Protein AF-A0A956QIZ6-F1 (afdb_monomer)

Sequence (93 aa):
LISSISLWEIGVKSGKGKLELPLSLREYCERLARVDLVKILPVDLETWLANLELPWEHKDPADRTIVATASLRGCWLVTSDRAMAAFYARTVW

Foldseek 3Di:
DAEVLVLVVQQVCCVVVNDDDPDDSVVVVVVQVPPPVDDYDYCDPQLVVLLVPQPAPDDDSSLSSQLSVCVVVVHAAEDPDVSSCVRRVRYDD

Nearest PDB structures (foldseek):
  5h4g-assembly1_B  TM=7.362E-01  e=4.720E-02  Pyrococcus horikoshii OT3
  2fe1-assembly1_A-2  TM=7.043E-01  e=4.435E-02  Pyrobaculum aerophilum str. IM2
  1v8p-assembly2_F  TM=6.256E-01  e=1.972E-01  Pyrobaculum aerophilum
  1v8o-assembly1_C  TM=6.030E-01  e=1.742E-01  Pyrobaculum aerophilum
  1v8p-assembly1_D  TM=4.704E-01  e=1.445E-01  Pyrobaculum aerophilum

Mean predicted aligned error: 2.73 Å

Solvent-accessible surface area (backbone atoms only — not comparable to full-atom values): 5604 Å² total; per-residue (Å²): 113,41,55,46,60,58,55,50,51,52,48,54,33,35,77,68,71,76,37,89,62,101,55,55,69,66,58,49,52,58,55,50,69,68,38,89,87,46,44,78,38,80,81,48,72,67,36,51,53,44,29,7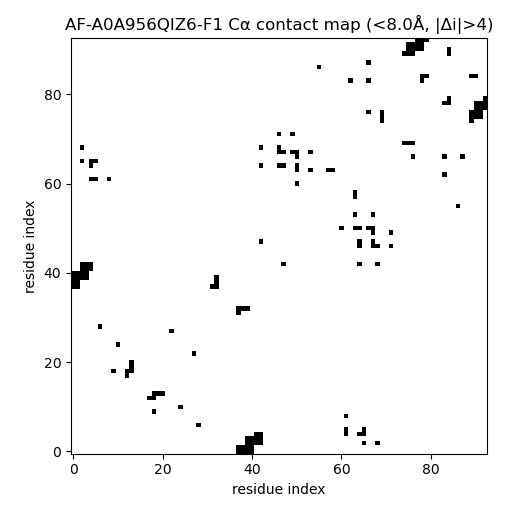3,66,47,99,58,93,74,82,54,66,60,61,39,37,50,53,22,45,27,60,78,66,73,43,75,40,82,51,85,50,63,70,56,46,72,71,44,82,55,53,44,119

Structure (mmCIF, N/CA/C/O backbone):
data_AF-A0A956QIZ6-F1
#
_entry.id   AF-A0A956QIZ6-F1
#
loop_
_atom_site.group_PDB
_atom_site.id
_atom_site.type_symbol
_atom_site.label_atom_id
_atom_site.label_alt_id
_atom_site.label_comp_id
_atom_site.label_asym_id
_atom_site.label_entity_id
_atom_site.label_seq_id
_atom_site.pdbx_PDB_ins_code
_atom_site.Cartn_x
_atom_site.Cartn_y
_atom_site.Cartn_z
_atom_site.occupancy
_atom_site.B_iso_or_equiv
_atom_site.auth_seq_id
_atom_site.auth_comp_id
_atom_site.auth_asym_id
_atom_site.auth_atom_id
_atom_site.pdbx_PDB_model_num
ATOM 1 N N . LEU A 1 1 ? -6.465 -8.030 1.410 1.00 94.62 1 LEU A N 1
ATOM 2 C CA . LEU A 1 1 ? -5.173 -7.439 1.844 1.00 94.62 1 LEU A CA 1
ATOM 3 C C . LEU A 1 1 ? -5.316 -5.928 1.800 1.00 94.62 1 LEU A C 1
ATOM 5 O O . LEU A 1 1 ? -6.003 -5.449 0.910 1.00 94.62 1 LEU A O 1
ATOM 9 N N . ILE A 1 2 ? -4.702 -5.198 2.726 1.00 96.44 2 ILE A N 1
ATOM 10 C CA . ILE A 1 2 ? -4.730 -3.730 2.754 1.00 96.44 2 ILE A CA 1
ATOM 11 C C . ILE A 1 2 ? -3.296 -3.243 2.925 1.00 96.44 2 ILE A C 1
ATOM 13 O O . ILE A 1 2 ? -2.651 -3.597 3.907 1.00 96.44 2 ILE A O 1
ATOM 17 N N . SER A 1 3 ? -2.783 -2.456 1.981 1.00 97.31 3 SER A N 1
ATOM 18 C CA . SER A 1 3 ? -1.470 -1.826 2.145 1.00 97.31 3 SER A CA 1
ATOM 19 C C . SER A 1 3 ? -1.551 -0.750 3.229 1.00 97.31 3 SER A C 1
ATOM 21 O O . SER A 1 3 ? -2.501 0.034 3.256 1.00 97.31 3 SER A O 1
ATOM 23 N N . SER A 1 4 ? -0.569 -0.679 4.131 1.00 97.06 4 SER A N 1
ATOM 24 C CA . SER A 1 4 ? -0.570 0.308 5.217 1.00 97.06 4 SER A CA 1
ATOM 25 C C . SER A 1 4 ? -0.537 1.752 4.703 1.00 97.06 4 SER A C 1
ATOM 27 O O . SER A 1 4 ? -0.975 2.656 5.413 1.00 97.06 4 SER A O 1
ATOM 29 N N . ILE A 1 5 ? -0.085 1.981 3.463 1.00 97.38 5 ILE A N 1
ATOM 30 C CA . ILE A 1 5 ? -0.130 3.302 2.819 1.00 97.38 5 ILE A CA 1
ATOM 31 C C . ILE A 1 5 ? -1.567 3.808 2.622 1.00 97.38 5 ILE A C 1
ATOM 33 O O . ILE A 1 5 ? -1.817 5.001 2.768 1.00 97.38 5 ILE A O 1
ATOM 37 N N . SER A 1 6 ? -2.535 2.913 2.395 1.00 96.31 6 SER A N 1
ATOM 38 C CA . SER A 1 6 ? -3.951 3.284 2.295 1.00 96.31 6 SER A CA 1
ATOM 39 C C . SER A 1 6 ? -4.487 3.797 3.636 1.00 96.31 6 SER A C 1
ATOM 41 O O . SER A 1 6 ? -5.298 4.717 3.672 1.00 96.31 6 SER A O 1
ATOM 43 N N . LEU A 1 7 ? -3.993 3.264 4.762 1.00 96.19 7 LEU A N 1
ATOM 44 C CA . LEU A 1 7 ? -4.353 3.753 6.100 1.00 96.19 7 LEU A CA 1
ATOM 45 C C . LEU A 1 7 ? -3.754 5.138 6.376 1.00 96.19 7 LEU A C 1
ATOM 47 O O . LEU A 1 7 ? -4.411 5.981 6.988 1.00 96.19 7 LEU A O 1
ATOM 51 N N . TRP A 1 8 ? -2.531 5.391 5.897 1.00 95.88 8 TRP A N 1
ATOM 52 C CA . TRP A 1 8 ? -1.935 6.728 5.932 1.00 95.88 8 TRP A CA 1
ATOM 53 C C . TRP A 1 8 ? -2.780 7.729 5.136 1.00 95.88 8 TRP A C 1
ATOM 55 O 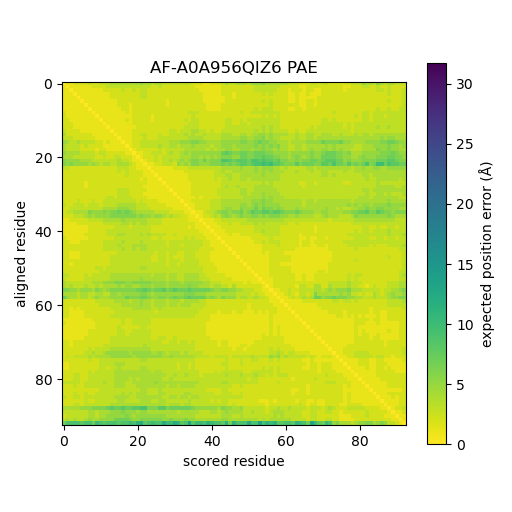O . TRP A 1 8 ? -3.094 8.804 5.646 1.00 95.88 8 TRP A O 1
ATOM 65 N N . GLU A 1 9 ? -3.222 7.360 3.933 1.00 95.19 9 GLU A N 1
ATOM 66 C CA . GLU A 1 9 ? -4.051 8.222 3.089 1.00 95.19 9 GLU A CA 1
ATOM 67 C C . GLU A 1 9 ? -5.412 8.535 3.736 1.00 95.19 9 GLU A C 1
ATOM 69 O O . GLU A 1 9 ? -5.837 9.694 3.763 1.00 95.19 9 GLU A O 1
ATOM 74 N N . ILE A 1 10 ? -6.062 7.526 4.332 1.00 94.88 10 ILE A N 1
ATOM 75 C CA . ILE A 1 10 ? -7.281 7.689 5.141 1.00 94.88 10 ILE A CA 1
ATOM 76 C C . ILE A 1 10 ? -7.035 8.692 6.274 1.00 94.88 10 ILE A C 1
ATOM 78 O O . ILE A 1 10 ? -7.822 9.622 6.457 1.00 94.88 10 ILE A O 1
ATOM 82 N N . GLY A 1 11 ? -5.924 8.551 7.003 1.00 95.00 11 GLY A N 1
ATOM 83 C CA . GLY A 1 11 ? -5.547 9.466 8.079 1.00 95.00 11 GLY A CA 1
ATOM 84 C C . GLY A 1 11 ? -5.340 10.904 7.607 1.00 95.00 11 GLY A C 1
ATOM 85 O O . GLY A 1 11 ? -5.869 11.835 8.214 1.00 95.00 11 GLY A O 1
ATOM 86 N N . VAL A 1 12 ? -4.632 11.098 6.491 1.00 94.44 12 VAL A N 1
ATOM 87 C CA . VAL A 1 12 ? -4.411 12.422 5.886 1.00 94.44 12 VAL A CA 1
ATOM 88 C C . VAL A 1 12 ? -5.726 13.048 5.425 1.00 94.44 12 VAL A C 1
ATOM 90 O O . VAL A 1 12 ? -5.951 14.238 5.654 1.00 94.44 12 VAL A O 1
ATOM 93 N N . LYS A 1 13 ? -6.608 12.275 4.780 1.00 94.38 13 LYS A N 1
ATOM 94 C CA . LYS A 1 13 ? -7.928 12.749 4.337 1.00 94.38 13 LYS A CA 1
ATOM 95 C C . LYS A 1 13 ? -8.808 13.123 5.525 1.00 94.38 13 LYS A C 1
ATOM 97 O O . LYS A 1 13 ? -9.437 14.181 5.488 1.00 94.38 13 LYS A O 1
ATOM 102 N N . SER A 1 14 ? -8.796 12.314 6.583 1.00 95.19 14 SER A N 1
ATOM 103 C CA . SER A 1 14 ? -9.555 12.584 7.802 1.00 95.19 14 SER A CA 1
ATOM 104 C C . SER A 1 14 ? -9.060 13.831 8.531 1.00 95.19 14 SER A C 1
ATOM 106 O O . SER A 1 14 ? -9.853 14.725 8.813 1.00 95.19 14 SER A O 1
ATOM 108 N N . G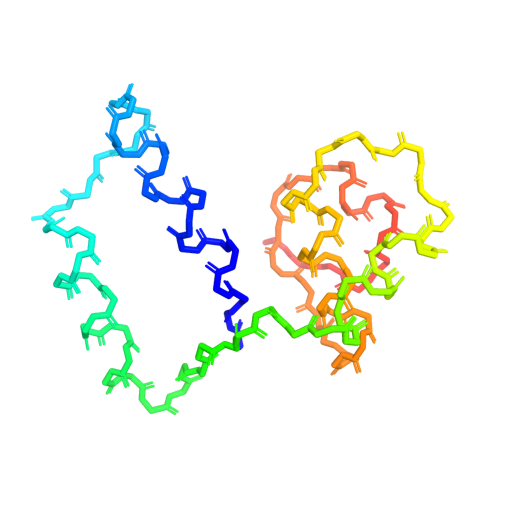LY A 1 15 ? -7.744 13.984 8.710 1.00 93.06 15 GLY A N 1
ATOM 109 C CA . GLY A 1 15 ? -7.161 15.189 9.313 1.00 93.06 15 GLY A CA 1
ATOM 110 C C . GLY A 1 15 ? -7.412 16.475 8.512 1.00 93.06 15 GLY A C 1
ATOM 111 O O . GLY A 1 15 ? -7.404 17.563 9.077 1.00 93.06 15 GLY A O 1
ATOM 112 N N . LYS A 1 16 ? -7.671 16.359 7.202 1.00 95.19 16 LYS A N 1
ATOM 113 C CA . LYS A 1 16 ? -8.056 17.475 6.319 1.00 95.19 16 LYS A CA 1
ATOM 114 C C . LYS A 1 16 ? -9.573 17.699 6.228 1.00 95.19 16 LYS A C 1
ATOM 116 O O . LYS A 1 16 ? -9.992 18.530 5.426 1.00 95.19 16 LYS A O 1
ATOM 121 N N . GLY A 1 17 ? -10.393 16.942 6.962 1.00 93.31 17 GLY A N 1
ATOM 122 C CA . GLY A 1 17 ? -11.858 17.019 6.891 1.00 93.31 17 GLY A CA 1
ATOM 123 C C . GLY A 1 17 ? -12.455 16.541 5.561 1.00 93.31 17 GLY A C 1
ATOM 124 O O . GLY A 1 17 ? -13.611 16.817 5.269 1.00 93.31 17 GLY A O 1
ATOM 125 N N . LYS A 1 18 ? -11.677 15.836 4.729 1.00 94.81 18 LYS A N 1
ATOM 126 C CA . LYS A 1 18 ? -12.136 15.278 3.442 1.00 94.81 18 LYS A CA 1
ATOM 127 C C . LYS A 1 18 ? -12.770 13.894 3.581 1.00 94.81 18 LYS A C 1
ATOM 129 O O . LYS A 1 18 ? -13.321 13.379 2.614 1.00 94.81 18 LYS A O 1
ATOM 134 N N . LEU A 1 19 ? -12.622 13.278 4.751 1.00 93.75 19 LEU A N 1
ATOM 135 C CA . LEU A 1 19 ? -13.187 11.981 5.089 1.00 93.75 19 LEU A CA 1
ATOM 136 C C . LEU A 1 19 ? -13.585 11.988 6.563 1.00 93.75 19 LEU A C 1
ATOM 138 O O . LEU A 1 19 ? -12.728 12.052 7.444 1.00 93.75 19 LEU A O 1
ATOM 142 N N . GLU A 1 20 ? -14.877 11.898 6.833 1.00 93.38 20 GLU A N 1
ATOM 143 C CA . GLU A 1 20 ? -15.362 11.731 8.197 1.00 93.38 20 GLU A CA 1
ATOM 144 C C . GLU A 1 20 ? -15.265 10.258 8.585 1.00 93.38 20 GLU A C 1
ATOM 146 O O . GLU A 1 20 ? -15.838 9.381 7.937 1.00 93.38 20 GLU A O 1
ATOM 151 N N . LEU A 1 21 ? -14.499 9.983 9.639 1.00 90.81 21 LEU A N 1
ATOM 152 C CA . LEU A 1 21 ? -14.458 8.669 10.259 1.00 90.81 21 LEU A CA 1
ATOM 153 C C . LEU A 1 21 ? -15.334 8.713 11.514 1.00 90.81 21 LEU A C 1
ATOM 155 O O . LEU A 1 21 ? -15.174 9.627 12.323 1.00 90.81 21 LEU A O 1
ATOM 159 N N . PRO A 1 22 ? -16.217 7.723 11.732 1.00 89.81 22 PRO A N 1
ATOM 160 C CA . PRO A 1 22 ? -17.063 7.675 12.926 1.00 89.81 22 PRO A CA 1
ATOM 161 C C . PRO A 1 22 ? -16.269 7.399 14.214 1.00 89.81 22 PRO A C 1
ATOM 163 O O . PRO A 1 22 ? -16.826 7.436 15.306 1.00 89.81 22 PRO A O 1
ATOM 166 N N . LEU A 1 23 ? -14.982 7.068 14.084 1.00 93.38 23 LEU A N 1
ATOM 167 C CA . LEU A 1 23 ? -14.062 6.678 15.148 1.00 93.38 23 LEU A CA 1
ATOM 168 C C . LEU A 1 23 ? -12.692 7.308 14.876 1.00 93.38 23 LEU A C 1
ATOM 170 O O . LEU A 1 23 ? -12.395 7.715 13.750 1.00 93.38 23 LEU A O 1
ATOM 174 N N . SER A 1 24 ? -11.814 7.317 15.880 1.00 93.50 24 SER A N 1
ATOM 175 C CA . SER A 1 24 ? -10.415 7.702 15.659 1.00 93.50 24 SER A CA 1
ATOM 176 C C . SER A 1 24 ? -9.724 6.750 14.669 1.00 93.50 24 SER A C 1
ATOM 178 O O . SER A 1 24 ? -10.048 5.563 14.610 1.00 93.50 24 SER A O 1
ATOM 180 N N . LEU A 1 25 ? -8.715 7.233 13.930 1.00 93.31 25 LEU A N 1
ATOM 181 C CA . LEU A 1 25 ? -7.943 6.385 13.007 1.00 93.31 25 LEU A CA 1
ATOM 182 C C . LEU A 1 25 ? -7.308 5.180 13.720 1.00 93.31 25 LEU A C 1
ATOM 184 O O . LEU A 1 25 ? -7.265 4.084 13.168 1.00 93.31 25 LEU A O 1
ATOM 188 N N . ARG A 1 26 ? -6.839 5.372 14.960 1.00 94.62 26 ARG A N 1
ATOM 189 C CA . ARG A 1 26 ? -6.285 4.291 15.786 1.00 94.62 26 ARG A CA 1
ATOM 190 C C . ARG A 1 26 ? -7.325 3.205 16.034 1.00 94.62 26 ARG A C 1
ATOM 192 O O . ARG A 1 26 ? -7.058 2.042 15.753 1.00 94.62 26 ARG A O 1
ATOM 199 N N . GLU A 1 27 ? -8.505 3.593 16.504 1.00 95.94 27 GLU A N 1
ATOM 200 C CA . GLU A 1 27 ? -9.586 2.651 16.787 1.00 95.94 27 GLU A CA 1
ATOM 201 C C . GLU A 1 27 ? -10.083 1.957 15.511 1.00 95.94 27 GLU A C 1
ATOM 203 O O . GLU A 1 27 ? -10.333 0.752 15.514 1.00 95.94 27 GLU A O 1
ATOM 208 N N . TYR A 1 28 ? -10.169 2.689 14.398 1.00 94.44 28 TYR A N 1
ATOM 209 C CA . TYR A 1 28 ? -10.484 2.119 13.091 1.00 94.44 28 TYR A CA 1
ATOM 210 C C . TYR A 1 28 ? -9.493 1.010 12.705 1.00 94.44 28 TYR A C 1
ATOM 212 O O . TYR A 1 28 ? -9.911 -0.101 12.380 1.00 94.44 28 TYR A O 1
ATOM 220 N N . CYS A 1 29 ? -8.187 1.272 12.807 1.00 94.06 29 CYS A N 1
ATOM 221 C CA . CYS A 1 29 ? -7.145 0.290 12.503 1.00 94.06 29 CYS A CA 1
ATOM 222 C C . CYS A 1 29 ? -7.162 -0.911 13.462 1.00 94.06 29 CYS A C 1
ATOM 224 O O . CYS A 1 29 ? -6.981 -2.043 13.019 1.00 94.06 29 CYS A O 1
ATOM 226 N N . GLU A 1 30 ? -7.408 -0.693 14.756 1.00 94.69 30 GLU A N 1
ATOM 227 C CA . GLU A 1 30 ? -7.530 -1.771 15.747 1.00 94.69 30 GLU A CA 1
ATOM 228 C C . GLU A 1 30 ? -8.719 -2.688 15.454 1.00 94.69 30 GLU A C 1
ATOM 230 O O . GLU A 1 30 ? -8.594 -3.907 15.557 1.00 94.69 30 GLU A O 1
ATOM 235 N N . ARG A 1 31 ? -9.866 -2.127 15.050 1.00 94.88 31 ARG A N 1
ATOM 236 C CA . ARG A 1 31 ? -11.032 -2.916 14.627 1.00 94.88 31 ARG A CA 1
ATOM 237 C C . ARG A 1 31 ? -10.758 -3.661 13.325 1.00 94.88 31 ARG A C 1
ATOM 239 O O . ARG A 1 31 ? -11.085 -4.838 13.226 1.00 94.88 31 ARG A O 1
ATOM 246 N N . LEU A 1 32 ? -10.120 -3.006 12.357 1.00 93.75 32 LEU A N 1
ATOM 247 C CA . LEU A 1 32 ? -9.767 -3.600 11.069 1.00 93.75 32 LEU A CA 1
ATOM 248 C C . LEU A 1 32 ? -8.809 -4.791 11.228 1.00 93.75 32 LEU A C 1
ATOM 250 O O . LEU A 1 32 ? -8.985 -5.809 10.567 1.00 93.75 32 LEU A O 1
ATOM 254 N N . ALA A 1 33 ? -7.840 -4.690 12.142 1.00 92.62 33 ALA A N 1
ATOM 255 C CA . ALA A 1 33 ? -6.893 -5.761 12.453 1.00 92.62 33 ALA A CA 1
ATOM 256 C C . ALA A 1 33 ? -7.529 -6.979 13.152 1.00 92.62 33 ALA A C 1
ATOM 258 O O . ALA A 1 33 ? -6.904 -8.034 13.205 1.00 92.62 33 ALA A O 1
ATOM 259 N N . ARG A 1 34 ? -8.750 -6.847 13.690 1.00 95.38 34 ARG A N 1
ATOM 260 C CA . ARG A 1 34 ? -9.514 -7.951 14.302 1.00 95.38 34 ARG A CA 1
ATOM 261 C C . ARG A 1 34 ? -10.402 -8.700 13.307 1.00 95.38 34 ARG A C 1
ATOM 263 O O . ARG A 1 34 ? -11.053 -9.661 13.697 1.00 95.38 34 ARG A O 1
ATOM 270 N N . VAL A 1 35 ? -10.486 -8.254 12.054 1.00 96.19 35 VAL A N 1
ATOM 271 C CA . VAL A 1 35 ? -11.266 -8.946 11.022 1.00 96.19 35 VAL A CA 1
ATOM 272 C C . VAL A 1 35 ? -10.406 -10.053 10.415 1.00 96.19 35 VAL A C 1
ATOM 274 O O . VAL A 1 35 ? -9.443 -9.757 9.715 1.00 96.19 35 VAL A O 1
ATOM 277 N N . ASP A 1 36 ? -10.782 -11.319 10.617 1.00 94.19 36 ASP A N 1
ATOM 278 C CA . ASP A 1 36 ? -9.984 -12.492 10.203 1.00 94.19 36 ASP A CA 1
ATOM 279 C C . ASP A 1 36 ? -9.631 -12.523 8.706 1.00 94.19 36 ASP A C 1
ATOM 281 O O . ASP A 1 36 ? -8.569 -12.997 8.304 1.00 94.19 36 ASP A O 1
ATOM 285 N N . LEU A 1 37 ? -10.515 -11.992 7.857 1.00 94.12 37 LEU A N 1
ATOM 286 C CA . LEU A 1 37 ? -10.328 -11.945 6.402 1.00 94.12 37 LEU A CA 1
ATOM 287 C C . LEU A 1 37 ? -9.478 -10.753 5.933 1.00 94.12 37 LEU A C 1
ATOM 289 O O . LEU A 1 37 ? -9.186 -10.617 4.740 1.00 94.12 37 LEU A O 1
ATOM 293 N N . VAL A 1 38 ? -9.079 -9.869 6.848 1.00 94.75 38 VAL A N 1
ATOM 294 C CA . VAL A 1 38 ? -8.304 -8.672 6.542 1.00 94.75 38 VAL A CA 1
ATOM 295 C C . VAL A 1 38 ? -6.888 -8.827 7.069 1.00 94.75 38 VAL A C 1
ATOM 297 O O . VAL A 1 38 ? -6.638 -9.075 8.240 1.00 94.75 38 VAL A O 1
ATOM 300 N N . LYS A 1 39 ? -5.926 -8.596 6.178 1.00 95.62 39 LYS A N 1
ATOM 301 C CA . LYS A 1 39 ? -4.510 -8.526 6.526 1.00 95.62 39 LYS A CA 1
ATOM 302 C C . LYS A 1 39 ? -3.948 -7.188 6.082 1.00 95.62 39 LYS A C 1
ATOM 304 O O . LYS A 1 39 ? -3.968 -6.887 4.883 1.00 95.62 39 LYS A O 1
ATOM 309 N N . ILE A 1 40 ? -3.454 -6.417 7.046 1.00 95.94 40 ILE A N 1
ATOM 310 C CA . ILE A 1 40 ? -2.719 -5.175 6.804 1.00 95.94 40 ILE A CA 1
ATOM 311 C C . ILE A 1 40 ? -1.273 -5.547 6.473 1.00 95.94 40 ILE A C 1
ATOM 313 O O . ILE A 1 40 ? -0.641 -6.313 7.200 1.00 95.94 40 ILE A O 1
ATOM 317 N N . LEU A 1 41 ? -0.763 -5.038 5.357 1.00 96.31 41 LEU A N 1
ATOM 318 C CA . LEU A 1 41 ? 0.599 -5.268 4.897 1.00 96.31 41 LEU A CA 1
ATOM 319 C C . LEU A 1 41 ? 1.440 -4.012 5.138 1.00 96.31 41 LEU A C 1
ATOM 321 O O . LEU A 1 41 ? 1.024 -2.939 4.696 1.00 96.31 41 LEU A O 1
ATOM 325 N N . PRO A 1 42 ? 2.599 -4.118 5.810 1.00 96.69 42 PRO A N 1
ATOM 326 C CA . PRO A 1 42 ? 3.539 -3.009 5.877 1.00 96.69 42 PRO A CA 1
ATOM 327 C C . PRO A 1 42 ? 4.114 -2.726 4.485 1.00 96.69 42 PRO A C 1
ATOM 329 O O . PRO A 1 42 ? 4.249 -3.634 3.665 1.00 96.69 42 PRO A O 1
ATOM 332 N N . VAL A 1 43 ? 4.480 -1.470 4.241 1.00 97.62 43 VAL A N 1
ATOM 333 C CA . VAL A 1 43 ? 5.291 -1.101 3.076 1.00 97.62 43 VAL A CA 1
ATOM 334 C C . VAL A 1 43 ? 6.758 -1.299 3.444 1.00 97.62 43 VAL A C 1
ATOM 336 O O . VAL A 1 43 ? 7.303 -0.565 4.269 1.00 97.62 43 VAL A O 1
ATOM 339 N N . ASP A 1 44 ? 7.371 -2.322 2.864 1.00 97.06 44 ASP A N 1
ATOM 340 C CA . ASP A 1 44 ? 8.767 -2.701 3.075 1.00 97.06 44 ASP A CA 1
ATOM 341 C C . ASP A 1 44 ? 9.681 -2.201 1.942 1.00 97.06 44 ASP A C 1
ATOM 343 O O . ASP A 1 44 ? 9.239 -1.561 0.985 1.00 97.06 44 ASP A O 1
ATOM 347 N N . LEU A 1 45 ? 10.985 -2.470 2.069 1.00 97.94 45 LEU A N 1
ATOM 348 C CA . LEU A 1 45 ? 11.989 -2.086 1.073 1.00 97.94 45 LEU A CA 1
ATOM 349 C C . LEU A 1 45 ? 11.656 -2.631 -0.323 1.00 97.94 45 LEU A C 1
ATOM 351 O O . LEU A 1 45 ? 11.786 -1.902 -1.301 1.00 97.94 45 LEU A O 1
ATOM 355 N N . GLU A 1 46 ? 11.202 -3.881 -0.417 1.00 97.81 46 GLU A N 1
ATOM 356 C CA . GLU A 1 46 ? 10.836 -4.510 -1.691 1.00 97.81 46 GLU A CA 1
ATOM 357 C C . GLU A 1 46 ? 9.674 -3.765 -2.359 1.00 97.81 46 GLU A C 1
ATOM 359 O O . GLU A 1 46 ? 9.726 -3.462 -3.550 1.00 97.81 46 GLU A O 1
ATOM 364 N N . THR A 1 47 ? 8.667 -3.372 -1.575 1.00 98.12 47 THR A N 1
ATOM 365 C CA . THR A 1 47 ? 7.542 -2.571 -2.068 1.00 98.12 47 THR A CA 1
ATOM 366 C C . THR A 1 47 ? 7.997 -1.201 -2.577 1.00 98.12 47 THR A C 1
ATOM 368 O O . THR A 1 47 ? 7.488 -0.727 -3.595 1.00 98.12 47 THR A O 1
ATOM 371 N N . TRP A 1 48 ? 8.970 -0.568 -1.914 1.00 97.56 48 TRP A N 1
ATOM 372 C CA . TRP A 1 48 ? 9.530 0.709 -2.365 1.00 97.56 48 TRP A CA 1
ATOM 373 C C . TRP A 1 48 ? 10.358 0.586 -3.644 1.00 97.56 48 TRP A C 1
ATOM 375 O O . TRP A 1 48 ? 10.227 1.434 -4.524 1.00 97.56 48 TRP A O 1
ATOM 385 N N . LEU A 1 49 ? 11.172 -0.462 -3.778 1.00 98.06 49 LEU A N 1
ATOM 386 C CA . LEU A 1 49 ? 11.921 -0.718 -5.010 1.00 98.06 49 LEU A CA 1
ATOM 387 C C . LEU A 1 49 ? 10.962 -0.960 -6.179 1.00 98.06 49 LEU A C 1
ATOM 389 O O . LEU A 1 49 ? 11.041 -0.260 -7.186 1.00 98.06 49 LEU A O 1
ATOM 393 N N . ALA A 1 50 ? 9.969 -1.833 -5.988 1.00 97.50 50 ALA A N 1
ATOM 394 C CA . ALA A 1 50 ? 8.944 -2.084 -6.994 1.00 97.50 50 ALA A CA 1
ATOM 395 C C . ALA A 1 50 ? 8.181 -0.807 -7.374 1.00 97.50 50 ALA A C 1
ATOM 397 O O . ALA A 1 50 ? 7.917 -0.591 -8.551 1.00 97.50 50 ALA A O 1
ATOM 398 N N . ASN A 1 51 ? 7.861 0.068 -6.410 1.00 97.44 51 ASN A N 1
ATOM 399 C CA . ASN A 1 51 ? 7.253 1.376 -6.675 1.00 97.44 51 ASN A CA 1
ATOM 400 C C . ASN A 1 51 ? 8.109 2.224 -7.621 1.00 97.44 51 ASN A C 1
ATOM 402 O O . ASN A 1 51 ? 7.580 2.765 -8.594 1.00 97.44 51 ASN A O 1
ATOM 406 N N . LEU A 1 52 ? 9.406 2.356 -7.344 1.00 96.62 52 LEU A N 1
ATOM 407 C CA . LEU A 1 52 ? 10.315 3.187 -8.136 1.00 96.62 52 LEU A CA 1
ATOM 408 C C . LEU A 1 52 ? 10.542 2.622 -9.543 1.00 96.62 52 LEU A C 1
ATOM 410 O O . LEU A 1 52 ? 10.729 3.388 -10.483 1.00 96.62 52 LEU A O 1
ATOM 414 N N . GLU A 1 53 ? 10.464 1.303 -9.691 1.00 96.81 53 GLU A N 1
ATOM 41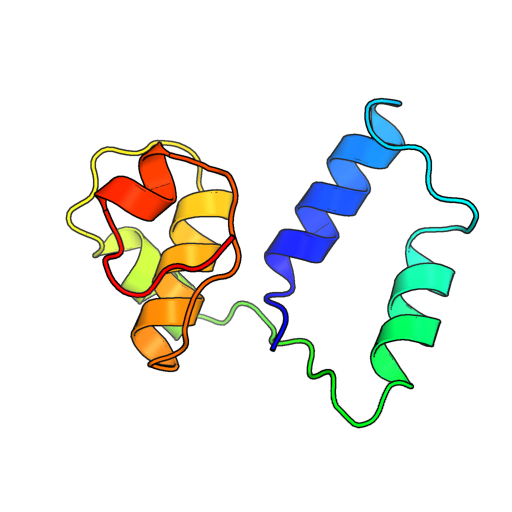5 C CA . GLU A 1 53 ? 10.649 0.595 -10.959 1.00 96.81 53 GLU A CA 1
ATOM 416 C C . GLU A 1 53 ? 9.384 0.542 -11.829 1.00 96.81 53 GLU A C 1
ATOM 418 O O . GLU A 1 53 ? 9.470 0.168 -13.000 1.00 96.81 53 GLU A O 1
ATOM 423 N N . LEU A 1 54 ? 8.207 0.928 -11.307 1.00 96.75 54 LEU A N 1
ATOM 424 C CA . LEU A 1 54 ? 6.977 0.951 -12.106 1.00 96.75 54 LEU A CA 1
ATOM 425 C C . LEU A 1 54 ? 7.149 1.871 -13.331 1.00 96.75 54 LEU A C 1
ATOM 427 O O . LEU A 1 54 ? 7.379 3.074 -13.141 1.00 96.75 54 LEU A O 1
ATOM 431 N N . PRO A 1 55 ? 6.930 1.367 -14.567 1.00 95.88 55 PRO A N 1
ATOM 432 C CA . PRO A 1 55 ? 6.957 2.161 -15.798 1.00 95.88 55 PRO A CA 1
ATOM 433 C C . PRO A 1 55 ? 5.668 2.985 -15.952 1.00 95.88 55 PRO A C 1
ATOM 435 O O . PRO A 1 55 ? 4.951 2.897 -16.946 1.00 95.88 55 PRO A O 1
ATOM 438 N N . TRP A 1 56 ? 5.341 3.759 -14.922 1.00 96.75 56 TRP A N 1
ATOM 439 C CA . TRP A 1 56 ? 4.155 4.598 -14.822 1.00 96.75 56 TRP A CA 1
ATOM 440 C C . TRP A 1 56 ? 4.601 6.035 -14.580 1.00 96.75 56 TRP A C 1
ATOM 442 O O . TRP A 1 56 ? 5.372 6.278 -13.657 1.00 96.75 56 TRP A O 1
ATOM 452 N N . GLU A 1 57 ? 4.121 7.010 -15.349 1.00 93.25 57 GLU A N 1
ATOM 453 C CA . GLU A 1 57 ? 4.501 8.425 -15.156 1.00 93.25 57 GLU A CA 1
ATOM 454 C C . GLU A 1 57 ? 3.750 9.114 -13.999 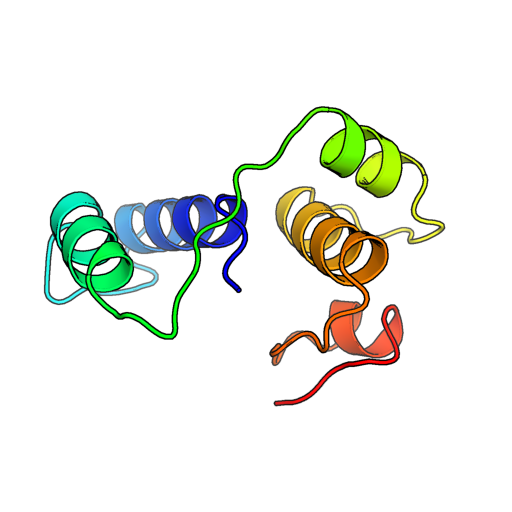1.00 93.25 57 GLU A C 1
ATOM 456 O O . GLU A 1 57 ? 3.923 10.310 -13.746 1.00 93.25 57 GLU A O 1
ATOM 461 N N . HIS A 1 58 ? 2.904 8.374 -13.276 1.00 93.88 58 HIS A N 1
ATOM 462 C CA . HIS A 1 58 ? 2.111 8.915 -12.176 1.00 93.88 58 HIS A CA 1
ATOM 463 C C . HIS A 1 58 ? 2.982 9.381 -11.018 1.00 93.88 58 HIS A C 1
ATOM 465 O O . HIS A 1 58 ? 3.935 8.703 -10.627 1.00 93.88 58 HIS A O 1
ATOM 471 N N . LYS A 1 59 ? 2.626 10.543 -10.464 1.00 92.12 59 LYS A N 1
ATOM 472 C CA . LYS A 1 59 ? 3.438 11.267 -9.478 1.00 92.12 59 LYS A CA 1
ATOM 473 C C . LYS A 1 59 ? 3.042 10.999 -8.032 1.00 92.12 59 LYS A C 1
ATOM 475 O O . LYS A 1 59 ? 3.814 11.357 -7.147 1.00 92.12 59 LYS A O 1
ATOM 480 N N . ASP A 1 60 ? 1.872 10.414 -7.777 1.00 94.75 60 ASP A N 1
ATOM 481 C CA . ASP A 1 60 ? 1.438 10.161 -6.404 1.00 94.75 60 ASP A CA 1
ATOM 482 C C . ASP A 1 60 ? 2.177 8.938 -5.828 1.00 94.75 60 ASP A C 1
ATOM 484 O O . ASP A 1 60 ? 1.975 7.813 -6.302 1.00 94.75 60 ASP A O 1
ATOM 488 N N . PRO A 1 61 ? 3.045 9.118 -4.814 1.00 93.44 61 PRO A N 1
ATOM 489 C CA . PRO A 1 61 ? 3.779 8.006 -4.228 1.00 93.44 61 PRO A CA 1
ATOM 490 C C . PRO A 1 61 ? 2.857 6.994 -3.538 1.00 93.44 61 PRO A C 1
ATOM 492 O O . PRO A 1 61 ? 3.214 5.816 -3.490 1.00 93.44 61 PRO A O 1
ATOM 495 N N . ALA A 1 62 ? 1.690 7.400 -3.026 1.00 95.12 62 ALA A N 1
ATOM 496 C CA . ALA A 1 62 ? 0.748 6.489 -2.385 1.00 95.12 62 ALA A CA 1
ATOM 497 C C . ALA A 1 62 ? 0.114 5.547 -3.413 1.00 95.12 62 ALA A C 1
ATOM 499 O O . ALA A 1 62 ? 0.198 4.328 -3.243 1.00 95.12 62 ALA A O 1
ATOM 500 N N . ASP A 1 63 ? -0.402 6.082 -4.521 1.00 96.38 63 ASP A N 1
ATOM 501 C CA . ASP A 1 63 ? -1.009 5.274 -5.587 1.00 96.38 63 ASP A CA 1
ATOM 502 C C . ASP A 1 63 ? -0.001 4.301 -6.196 1.00 96.38 63 ASP A C 1
ATOM 504 O O . ASP A 1 63 ? -0.280 3.109 -6.348 1.00 96.38 63 ASP A O 1
ATOM 508 N N . ARG A 1 64 ? 1.219 4.779 -6.472 1.00 97.69 64 ARG A N 1
ATOM 509 C CA . ARG A 1 64 ? 2.313 3.919 -6.944 1.00 97.69 64 ARG A CA 1
ATOM 510 C C . ARG A 1 64 ? 2.620 2.800 -5.954 1.00 97.69 64 ARG A C 1
ATOM 512 O O . ARG A 1 64 ? 2.844 1.666 -6.365 1.00 97.69 64 ARG A O 1
ATOM 519 N N . THR A 1 65 ? 2.595 3.088 -4.652 1.00 98.06 65 THR A N 1
ATOM 520 C CA . THR A 1 65 ? 2.862 2.086 -3.609 1.00 98.06 65 THR A CA 1
ATOM 521 C C . THR A 1 65 ? 1.753 1.044 -3.555 1.00 98.06 65 THR A C 1
ATOM 523 O O . THR A 1 65 ? 2.032 -0.142 -3.382 1.00 98.06 65 THR A O 1
ATOM 526 N N . ILE A 1 66 ? 0.497 1.453 -3.742 1.00 97.56 66 ILE A N 1
ATOM 527 C CA . ILE A 1 66 ? -0.640 0.532 -3.808 1.00 97.56 66 ILE A CA 1
ATOM 528 C C . ILE A 1 66 ? -0.506 -0.390 -5.028 1.00 97.56 66 ILE A C 1
ATOM 530 O O . ILE A 1 66 ? -0.615 -1.609 -4.879 1.00 97.56 66 ILE A O 1
ATOM 534 N N . VAL A 1 67 ? -0.196 0.158 -6.208 1.00 97.75 67 VAL A N 1
ATOM 535 C CA . VAL A 1 67 ? 0.018 -0.632 -7.433 1.00 97.75 67 VAL A CA 1
ATOM 536 C C . VAL A 1 67 ? 1.219 -1.571 -7.302 1.00 97.75 67 VAL A C 1
ATOM 538 O O . VAL A 1 67 ? 1.126 -2.737 -7.688 1.00 97.75 67 VAL A O 1
ATOM 541 N N . ALA A 1 68 ? 2.326 -1.108 -6.718 1.00 98.00 68 ALA A N 1
ATOM 542 C CA . ALA A 1 68 ? 3.499 -1.934 -6.444 1.00 98.00 68 ALA A CA 1
ATOM 543 C C . ALA A 1 68 ? 3.160 -3.082 -5.484 1.00 98.00 68 ALA A C 1
ATOM 545 O O . ALA A 1 68 ? 3.482 -4.236 -5.761 1.00 98.00 68 ALA A O 1
ATOM 546 N N . THR A 1 69 ? 2.421 -2.789 -4.405 1.00 98.06 69 THR A N 1
ATOM 547 C CA . THR A 1 69 ? 1.942 -3.810 -3.460 1.00 98.06 69 THR A CA 1
ATOM 548 C C . THR A 1 69 ? 1.087 -4.855 -4.185 1.00 98.06 69 THR A C 1
ATOM 550 O O . THR A 1 69 ? 1.297 -6.053 -4.008 1.00 98.06 69 THR A O 1
ATOM 553 N N . ALA A 1 70 ? 0.133 -4.428 -5.019 1.00 97.50 70 ALA A N 1
ATOM 554 C CA . ALA A 1 70 ? -0.737 -5.339 -5.764 1.00 97.50 70 ALA A CA 1
ATOM 555 C C . ALA A 1 70 ? 0.049 -6.195 -6.769 1.00 97.50 70 ALA A C 1
ATOM 557 O O . ALA A 1 70 ? -0.166 -7.405 -6.841 1.00 97.50 70 ALA A O 1
ATOM 558 N N . SER A 1 71 ? 1.002 -5.585 -7.480 1.00 96.62 71 SER A N 1
ATOM 559 C CA . SER A 1 71 ? 1.890 -6.253 -8.438 1.00 96.62 71 SER A CA 1
ATOM 560 C C . SER A 1 71 ? 2.739 -7.335 -7.770 1.00 96.62 71 SER A C 1
ATOM 562 O O . SER A 1 71 ? 2.682 -8.487 -8.194 1.00 96.62 71 SER A O 1
ATOM 564 N N . LEU A 1 72 ? 3.436 -7.004 -6.676 1.00 97.19 72 LEU A N 1
ATOM 565 C CA . LEU A 1 72 ? 4.272 -7.947 -5.922 1.00 97.19 72 LEU A CA 1
ATOM 566 C C . LEU A 1 72 ? 3.470 -9.108 -5.325 1.00 97.19 72 LEU A C 1
ATOM 568 O O . LEU A 1 72 ? 3.949 -10.237 -5.247 1.00 97.19 72 LEU A O 1
ATOM 572 N N . ARG A 1 73 ? 2.235 -8.846 -4.887 1.00 96.06 73 ARG A N 1
ATOM 573 C CA . ARG A 1 73 ? 1.367 -9.863 -4.273 1.00 96.06 73 ARG A CA 1
ATOM 574 C C . ARG A 1 73 ? 0.459 -10.573 -5.280 1.00 96.06 73 ARG A C 1
ATOM 576 O O . ARG A 1 73 ? -0.337 -11.413 -4.869 1.00 96.06 73 ARG A O 1
ATOM 583 N N . GLY A 1 74 ? 0.533 -10.232 -6.568 1.00 95.69 74 GLY A N 1
ATOM 584 C CA . GLY A 1 74 ? -0.311 -10.800 -7.623 1.00 95.69 74 GLY A CA 1
ATOM 585 C C . GLY A 1 74 ? -1.818 -10.605 -7.406 1.00 95.69 74 GLY A C 1
ATOM 586 O O . GLY A 1 74 ? -2.608 -11.420 -7.884 1.00 95.69 74 GLY A O 1
ATOM 587 N N . CYS A 1 75 ? -2.220 -9.568 -6.669 1.00 95.38 75 CYS A N 1
ATOM 588 C CA . CYS A 1 75 ? -3.594 -9.363 -6.207 1.00 95.38 75 CYS A CA 1
ATOM 589 C C . CYS A 1 75 ? -4.425 -8.513 -7.171 1.00 95.38 75 CYS A C 1
ATOM 591 O O . CYS A 1 75 ? -3.896 -7.655 -7.867 1.00 95.38 75 CYS A O 1
ATOM 593 N N . TRP A 1 76 ? -5.747 -8.689 -7.143 1.00 97.56 76 TRP A N 1
ATOM 594 C CA . TRP A 1 76 ? -6.652 -7.705 -7.733 1.00 97.56 76 TRP A CA 1
ATOM 595 C C . TRP A 1 76 ? -6.690 -6.445 -6.868 1.00 97.56 76 TRP A C 1
ATOM 597 O O . TRP A 1 76 ? -6.750 -6.528 -5.639 1.00 97.56 76 TRP A O 1
ATOM 607 N N . LEU A 1 77 ? -6.660 -5.285 -7.514 1.00 96.88 77 LEU A N 1
ATOM 608 C CA . LEU A 1 77 ? -6.756 -3.98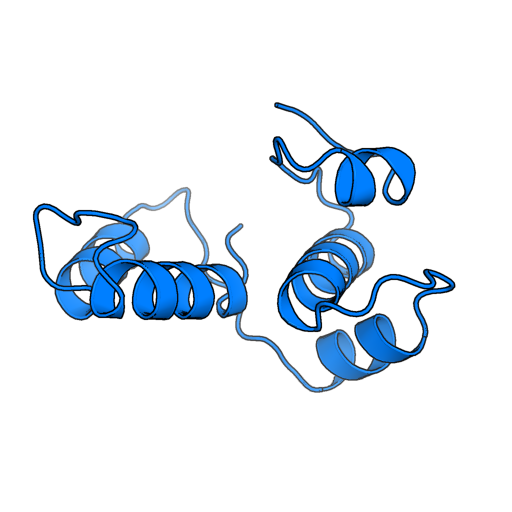5 -6.871 1.00 96.88 77 LEU A CA 1
ATOM 609 C C . LEU A 1 77 ? -8.207 -3.488 -6.904 1.00 96.88 77 LEU A C 1
ATOM 611 O O . LEU A 1 77 ? -8.791 -3.342 -7.974 1.00 96.88 77 LEU A O 1
ATOM 615 N N . VAL A 1 78 ? -8.774 -3.199 -5.733 1.00 96.69 78 VAL A N 1
ATOM 616 C CA . VAL A 1 78 ? -10.086 -2.546 -5.622 1.00 96.69 78 VAL A CA 1
ATOM 617 C C . VAL A 1 78 ? -9.876 -1.033 -5.680 1.00 96.69 78 VAL A C 1
ATOM 619 O O . VAL A 1 78 ? -9.305 -0.472 -4.745 1.00 96.69 78 VAL A O 1
ATOM 622 N N . THR A 1 79 ? -10.273 -0.371 -6.768 1.00 95.56 79 THR A N 1
ATOM 623 C CA . THR A 1 79 ? -10.073 1.080 -6.923 1.00 95.56 79 THR A CA 1
ATOM 624 C C . THR A 1 79 ? -11.054 1.715 -7.905 1.00 95.56 79 THR A C 1
ATOM 626 O O . THR A 1 79 ? -11.318 1.171 -8.973 1.00 95.56 79 THR A O 1
ATOM 629 N N . SER A 1 80 ? -11.565 2.900 -7.560 1.00 94.44 80 SER A N 1
ATOM 630 C CA . SER A 1 80 ? -12.301 3.775 -8.483 1.00 94.44 80 SER A CA 1
ATOM 631 C C . SER A 1 80 ? -11.382 4.670 -9.299 1.00 94.44 80 SER A C 1
ATOM 633 O O . SER A 1 80 ? -11.848 5.391 -10.185 1.00 94.44 80 SER A O 1
ATOM 635 N N . ASP A 1 81 ? -10.097 4.714 -8.945 1.00 94.88 81 ASP A N 1
ATOM 636 C CA . ASP A 1 81 ? -9.137 5.585 -9.593 1.00 94.88 81 ASP A CA 1
ATOM 637 C C . ASP A 1 81 ? -8.856 5.087 -11.013 1.00 94.88 81 ASP A C 1
ATOM 639 O O . ASP A 1 81 ? -8.331 3.993 -11.242 1.00 94.88 81 ASP A O 1
ATOM 643 N N . ARG A 1 82 ? -9.220 5.919 -11.991 1.00 94.50 82 ARG A N 1
ATOM 644 C CA . ARG A 1 82 ? -9.090 5.579 -13.408 1.00 94.50 82 ARG A CA 1
ATOM 645 C C . ARG A 1 82 ? -7.638 5.530 -13.871 1.00 94.50 82 ARG A C 1
ATOM 647 O O . ARG A 1 82 ? -7.353 4.785 -14.801 1.00 94.50 82 ARG A O 1
ATOM 654 N N . ALA A 1 83 ? -6.739 6.303 -13.263 1.00 95.56 83 ALA A N 1
ATOM 655 C CA . ALA A 1 83 ? -5.323 6.279 -13.612 1.00 95.56 83 ALA A CA 1
ATOM 656 C C . ALA A 1 83 ? -4.693 4.956 -13.160 1.00 95.56 83 ALA A C 1
ATOM 658 O 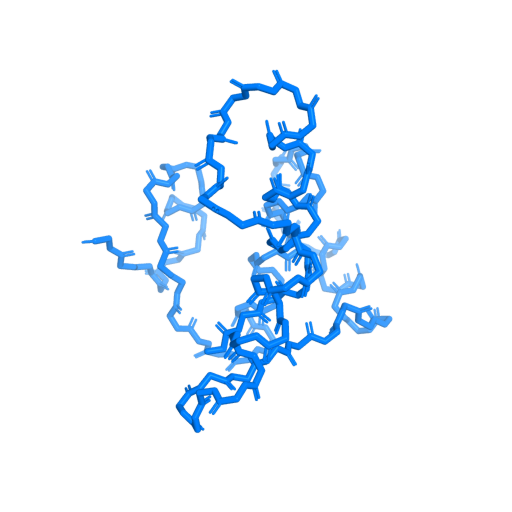O . ALA A 1 83 ? -3.985 4.317 -13.938 1.00 95.56 83 ALA A O 1
ATOM 659 N N . MET A 1 84 ? -5.021 4.502 -11.946 1.00 96.00 84 MET A N 1
ATOM 660 C CA . MET A 1 84 ? -4.606 3.187 -11.454 1.00 96.00 84 MET A CA 1
ATOM 661 C C . MET A 1 84 ? -5.202 2.054 -12.297 1.00 96.00 84 MET A C 1
ATOM 663 O O . MET A 1 84 ? -4.473 1.143 -12.678 1.00 96.00 84 MET A O 1
ATOM 667 N N . ALA A 1 85 ? -6.497 2.126 -12.630 1.00 95.69 85 ALA A N 1
ATOM 668 C CA . ALA A 1 85 ? -7.177 1.126 -13.459 1.00 95.69 85 ALA A CA 1
ATOM 669 C C . ALA A 1 85 ? -6.645 1.057 -14.898 1.00 95.69 85 ALA A C 1
ATOM 671 O O . ALA A 1 85 ? -6.576 -0.020 -15.484 1.00 95.69 85 ALA A O 1
ATOM 672 N N . ALA A 1 86 ? -6.237 2.193 -15.467 1.00 96.00 86 ALA A N 1
ATOM 673 C CA . ALA A 1 86 ? -5.625 2.231 -16.791 1.00 96.00 86 ALA A CA 1
ATOM 674 C C . ALA A 1 86 ? -4.219 1.614 -16.805 1.00 96.00 86 ALA A C 1
ATOM 67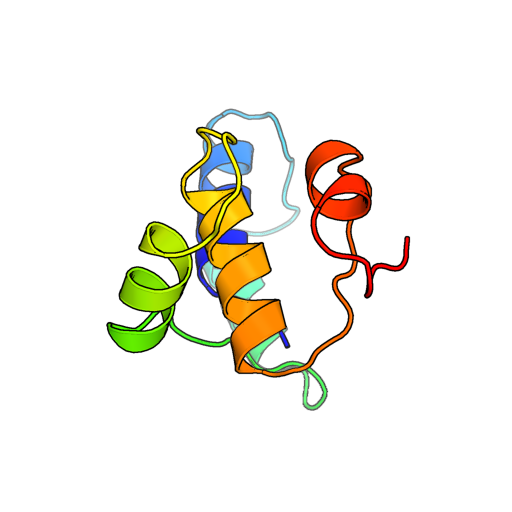6 O O . ALA A 1 86 ? -3.815 1.036 -17.812 1.00 96.00 86 ALA A O 1
ATOM 677 N N . PHE A 1 87 ? -3.470 1.740 -15.706 1.00 96.88 87 PHE A N 1
ATOM 678 C CA . PHE A 1 87 ? -2.104 1.233 -15.618 1.00 96.88 87 PHE A CA 1
ATOM 679 C C . PHE A 1 87 ? -2.030 -0.232 -15.159 1.00 96.88 87 PHE A C 1
ATOM 681 O O . PHE A 1 87 ? -1.293 -1.029 -15.738 1.00 96.88 87 PHE A O 1
ATOM 688 N N . TYR A 1 88 ? -2.796 -0.612 -14.135 1.00 96.88 88 TYR A N 1
ATOM 689 C CA . TYR A 1 88 ? -2.783 -1.956 -13.563 1.00 96.88 88 TYR A CA 1
ATOM 690 C C . TYR A 1 88 ? -4.028 -2.742 -13.983 1.00 96.88 88 TYR A C 1
ATOM 692 O O . TYR A 1 88 ? -5.100 -2.573 -13.419 1.00 96.88 88 TYR A O 1
ATOM 700 N N . ALA A 1 89 ? -3.881 -3.657 -14.944 1.00 92.69 89 ALA A N 1
ATOM 701 C CA . ALA A 1 89 ? -5.016 -4.346 -15.572 1.00 92.69 89 ALA A CA 1
ATOM 702 C C . ALA A 1 89 ? -5.868 -5.222 -14.627 1.00 92.69 89 ALA A C 1
ATOM 704 O O . ALA A 1 89 ? -7.013 -5.539 -14.945 1.00 92.69 89 ALA A O 1
ATOM 705 N N . ARG A 1 90 ? -5.331 -5.656 -13.477 1.00 96.44 90 ARG A N 1
ATOM 706 C CA . ARG A 1 90 ? -6.057 -6.492 -12.503 1.00 96.44 90 ARG A CA 1
ATOM 707 C C . ARG A 1 90 ? -6.798 -5.620 -11.494 1.00 96.44 90 ARG A C 1
ATOM 709 O O . ARG A 1 90 ? -6.478 -5.634 -10.307 1.00 96.44 90 ARG A O 1
ATOM 716 N N . THR A 1 91 ? -7.787 -4.865 -11.959 1.00 96.12 91 THR A N 1
ATOM 717 C CA . THR A 1 91 ? -8.603 -3.979 -11.112 1.00 96.12 91 THR A CA 1
ATOM 718 C C . THR A 1 91 ? -10.080 -4.337 -11.117 1.00 96.12 91 THR A C 1
ATOM 720 O O . THR A 1 91 ? -10.608 -4.799 -12.125 1.00 96.12 91 THR A O 1
ATOM 723 N N . VAL A 1 92 ? -10.746 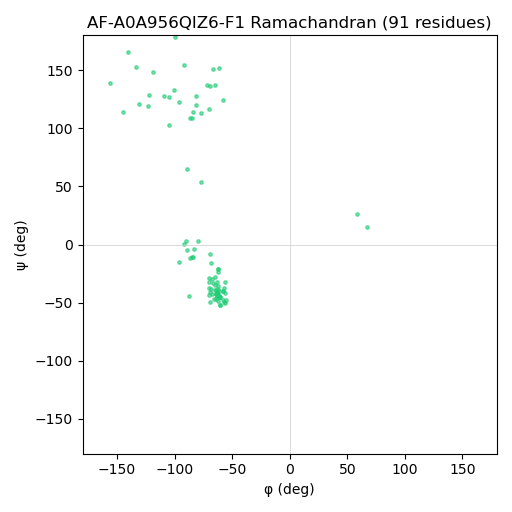-4.084 -9.991 1.00 94.81 92 VAL A N 1
ATOM 724 C CA . VAL A 1 92 ? -12.205 -4.160 -9.819 1.00 94.81 92 VAL A CA 1
ATOM 725 C C . VAL A 1 92 ? -12.705 -2.916 -9.078 1.00 94.81 92 VAL A C 1
ATOM 727 O O . VAL A 1 92 ? -11.955 -2.322 -8.301 1.00 94.81 92 VAL A O 1
ATOM 730 N N . TRP A 1 93 ? -13.960 -2.531 -9.302 1.00 89.81 93 TRP A N 1
ATOM 731 C CA . TRP A 1 93 ? -14.639 -1.460 -8.570 1.00 89.81 93 TRP A CA 1
ATOM 732 C C . TRP A 1 93 ? -16.062 -1.875 -8.221 1.00 89.81 93 TRP A C 1
ATOM 734 O O . TRP A 1 93 ? -16.758 -2.358 -9.143 1.00 89.81 93 TRP A O 1
#

Secondary structure (DSSP, 8-state):
-EEHHHHHHHHHHHHTTSS--SS-HHHHHHHHTT-TT--EE---HHHHHHHHH-------HHHHHHHHHHHHTTPPEE---HHHHHH-SSEE-

pLDDT: mean 95.51, std 1.79, range [89.81, 98.12]

Radius of gyration: 13.64 Å; Cα contacts (8 Å, |Δi|>4): 86; chains: 1; bounding box: 29×30×34 Å